Protein AF-A0A957EZG9-F1 (afdb_monomer_lite)

pLDDT: mean 79.4, std 13.59, range [47.0, 92.88]

Sequence (82 aa):
MINQETLWLELAALPPEAQRSVADYIAFLHTKYSSTQTYQNPQRSNLADEPFVGLWRNRPEMDDSQAWVRNLREREWAKSSG

Foldseek 3Di:
DQDPVNVVVVLVVDDPVVVVVVVVVVVVVCVVVVVVVPPPVVPPPPPVPDQDDDPCNPDPCVVPVPVVVVVCCCPPPVVVPD

Radius of gyration: 27.68 Å; chains: 1; bounding box: 61×27×62 Å

Structure (mmCIF, N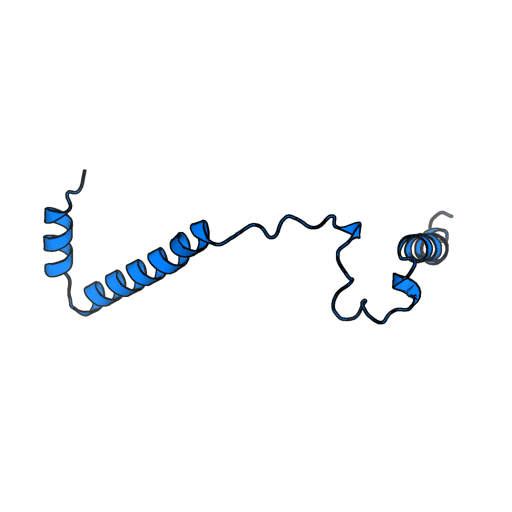/CA/C/O backbone):
data_AF-A0A957EZG9-F1
#
_entry.id   AF-A0A957EZG9-F1
#
loop_
_atom_site.group_PDB
_atom_site.id
_atom_site.type_symbol
_atom_site.label_atom_id
_atom_site.label_alt_id
_atom_site.label_comp_id
_atom_site.label_asym_id
_atom_site.label_entity_id
_atom_site.label_seq_id
_atom_site.pdbx_PDB_ins_code
_atom_site.Cartn_x
_atom_site.Cartn_y
_atom_site.Cartn_z
_atom_site.occupancy
_atom_site.B_iso_or_equiv
_atom_site.auth_seq_id
_atom_site.auth_comp_id
_atom_site.auth_asym_id
_atom_site.auth_atom_id
_atom_site.pdbx_PDB_model_num
ATOM 1 N N . MET A 1 1 ? -2.673 -11.778 29.164 1.00 58.31 1 MET A N 1
ATOM 2 C CA . MET A 1 1 ? -3.345 -12.279 27.946 1.00 58.31 1 MET A CA 1
ATOM 3 C C . MET A 1 1 ? -4.724 -11.645 27.929 1.00 58.31 1 MET A C 1
ATOM 5 O O . MET A 1 1 ? -5.415 -11.776 28.929 1.00 58.31 1 MET A O 1
ATOM 9 N N . ILE A 1 2 ? -5.077 -10.884 26.896 1.00 76.06 2 ILE A N 1
ATOM 10 C CA . ILE A 1 2 ? -6.421 -10.297 26.786 1.00 76.06 2 ILE A CA 1
ATOM 11 C C . ILE A 1 2 ? -7.360 -11.395 26.257 1.00 76.06 2 ILE A C 1
ATOM 13 O O . ILE A 1 2 ? -7.007 -12.067 25.289 1.00 76.06 2 ILE A O 1
ATOM 17 N N . ASN A 1 3 ? -8.506 -11.612 26.910 1.00 89.94 3 ASN A N 1
ATOM 18 C CA . ASN A 1 3 ? -9.508 -12.610 26.513 1.00 89.94 3 ASN A CA 1
ATOM 19 C C . ASN A 1 3 ? -10.520 -12.007 25.516 1.00 89.94 3 ASN A C 1
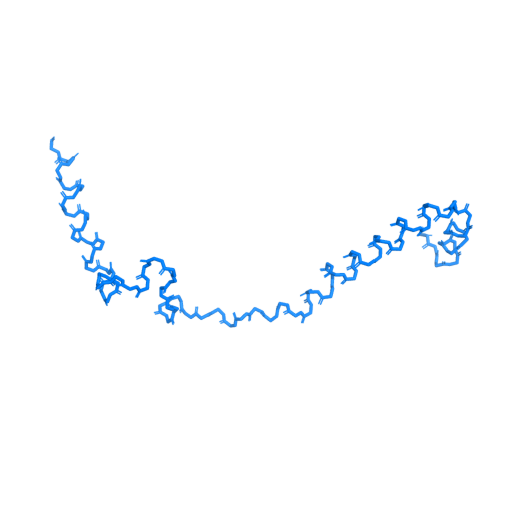ATOM 21 O O . ASN A 1 3 ? -10.712 -10.790 25.470 1.00 89.94 3 ASN A O 1
ATOM 25 N N . GLN A 1 4 ? -11.211 -12.845 24.741 1.00 83.56 4 GLN A N 1
ATOM 26 C CA . GLN A 1 4 ? -12.235 -12.408 23.785 1.00 83.56 4 GLN A CA 1
ATOM 27 C C . GLN A 1 4 ? -13.374 -11.636 24.469 1.00 83.56 4 GLN A C 1
ATOM 29 O O . GLN A 1 4 ? -13.816 -10.617 23.954 1.00 83.56 4 GLN A O 1
ATOM 34 N N . GLU A 1 5 ? -13.795 -12.061 25.661 1.00 86.00 5 GLU A N 1
ATOM 35 C CA . GLU A 1 5 ? -14.847 -11.387 26.437 1.00 86.00 5 GLU A CA 1
ATOM 36 C C . GLU A 1 5 ? -14.443 -9.964 26.842 1.00 86.00 5 GLU A C 1
ATOM 38 O O . GLU A 1 5 ? -15.219 -9.022 26.692 1.00 86.00 5 GLU A O 1
ATOM 43 N N . THR A 1 6 ? -13.196 -9.785 27.288 1.00 86.88 6 THR A N 1
ATOM 44 C CA . THR A 1 6 ? -12.669 -8.463 27.653 1.00 86.88 6 THR A CA 1
ATOM 45 C C . THR A 1 6 ? -12.546 -7.538 26.441 1.00 86.88 6 THR A C 1
ATOM 47 O O . THR A 1 6 ? -12.810 -6.350 26.567 1.00 86.88 6 THR A O 1
ATOM 50 N N . LEU A 1 7 ? -12.239 -8.068 25.249 1.00 86.94 7 LEU A N 1
ATOM 51 C CA . LEU A 1 7 ? -12.197 -7.268 24.016 1.00 86.94 7 LEU A CA 1
ATOM 52 C C . LEU A 1 7 ? -13.576 -6.742 23.613 1.00 86.94 7 LEU A C 1
ATOM 54 O O . LEU A 1 7 ? -13.685 -5.601 23.169 1.00 86.94 7 LEU A O 1
ATOM 58 N N . TRP A 1 8 ? -14.625 -7.553 23.769 1.00 88.06 8 TRP A N 1
ATOM 59 C CA . TRP A 1 8 ? -15.988 -7.129 23.445 1.00 88.06 8 TRP A CA 1
ATOM 60 C C . TRP A 1 8 ? -16.491 -6.027 24.376 1.00 88.06 8 TRP A C 1
ATOM 62 O O . TRP A 1 8 ? -17.144 -5.095 23.909 1.00 88.06 8 TRP A O 1
ATOM 72 N N . LEU A 1 9 ? -16.156 -6.104 25.667 1.00 89.25 9 LEU A N 1
ATOM 73 C CA . LEU A 1 9 ? -16.500 -5.066 26.641 1.00 89.25 9 LEU A CA 1
ATOM 74 C C . LEU A 1 9 ? -15.791 -3.743 26.334 1.00 89.25 9 LEU A C 1
ATOM 76 O O . LEU A 1 9 ? -16.440 -2.701 26.316 1.00 89.25 9 LEU A O 1
ATOM 80 N N . GLU A 1 10 ? -14.494 -3.789 26.029 1.00 87.44 10 GLU A N 1
ATOM 81 C CA . GLU A 1 10 ? -13.717 -2.604 25.644 1.00 87.44 10 GLU A CA 1
ATOM 82 C C . GLU A 1 10 ? -14.254 -1.982 24.348 1.00 87.44 10 GLU A C 1
ATOM 84 O O . GLU A 1 10 ? -14.462 -0.774 24.279 1.00 87.44 10 GLU A O 1
ATOM 89 N N . LEU A 1 11 ? -14.580 -2.798 23.337 1.00 88.19 11 LEU A N 1
ATOM 90 C CA . LEU A 1 11 ? -15.167 -2.307 22.087 1.00 88.19 11 LEU A CA 1
ATOM 91 C C . LEU A 1 11 ? -16.535 -1.643 22.308 1.00 88.19 11 LEU A C 1
ATOM 93 O O . LEU A 1 11 ? -16.816 -0.608 21.704 1.00 88.19 11 LEU A O 1
ATOM 97 N N . ALA A 1 12 ? -17.376 -2.210 23.176 1.00 87.62 12 ALA A N 1
ATOM 98 C CA . ALA A 1 12 ? -18.678 -1.640 23.512 1.00 87.62 12 ALA A CA 1
ATOM 99 C C . ALA A 1 12 ? -18.567 -0.355 24.354 1.00 87.62 12 ALA A C 1
ATOM 101 O O . ALA A 1 12 ? -19.427 0.518 24.243 1.00 87.62 12 ALA A O 1
ATOM 102 N N . ALA A 1 13 ? -17.514 -0.227 25.167 1.00 91.94 13 ALA A N 1
ATOM 103 C CA . ALA A 1 13 ? -17.230 0.964 25.966 1.00 91.94 13 ALA A CA 1
ATOM 104 C C . ALA A 1 13 ? -16.665 2.133 25.136 1.00 91.94 13 ALA A C 1
ATOM 106 O O . ALA A 1 13 ? -16.679 3.278 25.593 1.00 91.94 13 ALA A O 1
ATOM 107 N N . LEU A 1 14 ? -16.179 1.868 23.918 1.00 89.81 14 LEU A N 1
ATOM 108 C CA . LEU A 1 14 ? -15.663 2.902 23.028 1.00 89.81 14 LEU A CA 1
ATOM 109 C C . LEU A 1 14 ? -16.780 3.793 22.454 1.00 89.81 14 LEU A C 1
ATOM 111 O O . LEU A 1 14 ? -17.868 3.306 22.135 1.00 89.81 14 LEU A O 1
ATOM 115 N N . PRO A 1 15 ? -16.494 5.089 22.217 1.00 92.88 15 PRO A N 1
ATOM 116 C CA . PRO A 1 15 ? -17.385 5.968 21.472 1.00 92.88 15 PRO A CA 1
ATOM 117 C C . PRO A 1 15 ? -17.684 5.434 20.058 1.00 92.88 15 PRO A C 1
ATOM 119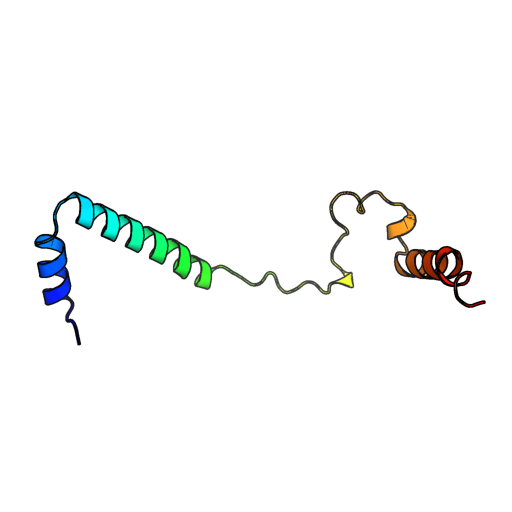 O O . PRO A 1 15 ? -16.835 4.763 19.462 1.00 92.88 15 PRO A O 1
ATOM 122 N N . PRO A 1 16 ? -18.827 5.805 19.450 1.00 87.88 16 PRO A N 1
ATOM 123 C CA . PRO A 1 16 ? -19.238 5.299 18.134 1.00 87.88 16 PRO A CA 1
ATOM 124 C C . PRO A 1 16 ? -18.215 5.555 17.019 1.00 87.88 16 PRO A C 1
ATOM 126 O O . PRO A 1 16 ? -18.104 4.779 16.075 1.00 87.88 16 PRO A O 1
ATOM 129 N N . GLU A 1 17 ? -17.463 6.651 17.115 1.00 89.06 17 GLU A N 1
ATOM 130 C CA . GLU A 1 17 ? -16.400 6.994 16.169 1.00 89.06 17 GLU A CA 1
ATOM 131 C C . GLU A 1 17 ? -15.217 6.023 16.261 1.00 89.06 17 GLU A C 1
ATOM 133 O O . GLU A 1 17 ? -14.763 5.503 15.245 1.00 89.06 17 GLU A O 1
ATOM 138 N N . ALA A 1 18 ? -14.787 5.689 17.479 1.00 88.44 18 ALA A N 1
ATOM 139 C CA . ALA A 1 18 ? -13.715 4.728 17.705 1.00 88.44 18 ALA A CA 1
ATOM 140 C C . ALA A 1 18 ? -14.129 3.301 17.305 1.00 88.44 18 ALA A C 1
ATOM 142 O O . ALA A 1 18 ? -13.316 2.561 16.754 1.00 88.44 18 ALA A O 1
ATOM 143 N N . GLN A 1 19 ? -15.402 2.928 17.490 1.00 90.44 19 GLN A N 1
ATOM 144 C CA . GLN A 1 19 ? -15.932 1.651 16.991 1.00 90.44 19 GLN A CA 1
ATOM 145 C C . GLN A 1 19 ? -15.825 1.542 15.462 1.00 90.44 19 GLN A C 1
ATOM 147 O O . GLN A 1 19 ? -15.452 0.486 14.948 1.00 90.44 19 GLN A O 1
ATOM 152 N N . ARG A 1 20 ? -16.091 2.635 14.728 1.00 91.44 20 ARG A N 1
ATOM 153 C CA . ARG A 1 20 ? -15.899 2.673 13.267 1.00 91.44 20 ARG A CA 1
ATOM 154 C C . ARG A 1 20 ? -14.436 2.488 12.891 1.00 91.44 20 ARG A C 1
ATOM 156 O O . ARG A 1 20 ? -14.149 1.663 12.034 1.00 91.44 20 ARG A O 1
ATOM 163 N N . SER A 1 21 ? -13.512 3.158 13.579 1.00 89.88 21 SER A N 1
ATOM 164 C CA . SER A 1 21 ? -12.076 2.985 13.322 1.00 89.88 21 SER A CA 1
ATOM 165 C C . SER A 1 21 ? -11.607 1.542 13.537 1.00 89.88 21 SER A C 1
ATOM 167 O O . SER A 1 21 ? -10.782 1.041 12.774 1.00 89.88 21 SER A O 1
ATOM 169 N N . VAL A 1 22 ? -12.150 0.843 14.541 1.00 91.81 22 VAL A N 1
ATOM 170 C CA . VAL A 1 22 ? -11.871 -0.587 14.750 1.00 91.81 22 VAL A CA 1
ATOM 171 C C . VAL A 1 22 ? -12.438 -1.430 13.605 1.00 91.81 22 VAL A C 1
ATOM 173 O O . VAL A 1 22 ? -11.739 -2.312 13.109 1.00 91.81 22 VAL A O 1
ATOM 176 N N . ALA A 1 23 ? -13.660 -1.150 13.146 1.00 89.88 23 ALA A N 1
ATOM 177 C CA . ALA A 1 23 ? -14.257 -1.841 12.002 1.00 89.88 23 ALA A CA 1
ATOM 178 C C . ALA A 1 23 ? -13.441 -1.636 10.711 1.00 89.88 23 ALA A C 1
ATOM 180 O O . ALA A 1 23 ? -13.162 -2.607 10.004 1.00 89.88 23 ALA A O 1
ATOM 181 N N . ASP A 1 24 ? -12.985 -0.411 10.449 1.00 92.31 24 ASP A N 1
ATOM 182 C CA . ASP A 1 24 ? -12.122 -0.085 9.309 1.00 92.31 24 ASP A CA 1
ATOM 183 C C . ASP A 1 24 ? -10.777 -0.815 9.400 1.00 92.31 24 ASP A C 1
ATOM 185 O O . ASP A 1 24 ? -10.279 -1.359 8.411 1.00 92.31 24 ASP A O 1
ATOM 189 N N . TYR A 1 25 ? -10.201 -0.897 10.602 1.00 92.50 25 TYR A N 1
ATOM 190 C CA . TYR A 1 25 ? -8.965 -1.639 10.822 1.00 92.50 25 TYR A CA 1
ATOM 191 C C . TYR A 1 25 ? -9.156 -3.145 10.614 1.00 92.50 25 TYR A C 1
ATOM 193 O O . TYR A 1 25 ? -8.327 -3.782 9.967 1.00 92.50 25 TYR A O 1
ATOM 201 N N . ILE A 1 26 ? -10.266 -3.721 11.081 1.00 91.88 26 ILE A N 1
ATOM 202 C CA . ILE A 1 26 ? -10.619 -5.124 10.824 1.00 91.88 26 ILE A CA 1
ATOM 203 C C . ILE A 1 26 ? -10.773 -5.370 9.317 1.00 91.88 26 ILE A C 1
ATOM 205 O O . ILE A 1 26 ? -10.205 -6.333 8.800 1.00 91.88 26 ILE A O 1
ATOM 209 N N . ALA A 1 27 ? -11.457 -4.486 8.585 1.00 91.38 27 ALA A N 1
ATOM 210 C CA . ALA A 1 27 ? -11.587 -4.579 7.128 1.00 91.38 27 ALA A CA 1
ATOM 211 C C . ALA A 1 27 ? -10.222 -4.499 6.413 1.00 91.38 27 ALA A C 1
ATOM 213 O O . ALA A 1 27 ? -9.939 -5.273 5.488 1.00 91.38 27 ALA A O 1
ATOM 214 N N . PHE A 1 28 ? -9.334 -3.619 6.881 1.00 90.38 28 PHE A N 1
ATOM 215 C CA . PHE A 1 28 ? -7.954 -3.542 6.407 1.00 90.38 28 PHE A CA 1
ATOM 216 C C . PHE A 1 28 ? -7.181 -4.840 6.679 1.00 90.38 28 PHE A C 1
ATOM 218 O O . PHE A 1 28 ? -6.510 -5.352 5.781 1.00 90.38 28 PHE A O 1
ATOM 225 N N . LEU A 1 29 ? -7.292 -5.410 7.883 1.00 90.88 29 LEU A N 1
ATOM 226 C CA . LEU A 1 29 ? -6.643 -6.673 8.239 1.00 90.88 29 LEU A CA 1
ATOM 227 C C . LEU A 1 29 ? -7.165 -7.828 7.381 1.00 90.88 29 LEU A C 1
ATOM 229 O O . LEU A 1 29 ? -6.361 -8.605 6.865 1.00 90.88 29 LEU A O 1
ATOM 233 N N . HIS A 1 30 ? -8.479 -7.904 7.156 1.00 86.19 30 HIS A N 1
ATOM 234 C CA . HIS A 1 30 ? -9.053 -8.866 6.221 1.00 86.19 30 HIS A CA 1
ATOM 235 C C . HIS A 1 30 ? -8.439 -8.706 4.835 1.00 86.19 30 HIS A C 1
ATOM 237 O O . HIS A 1 30 ? -8.009 -9.695 4.262 1.00 86.19 30 HIS A O 1
ATOM 243 N N . THR A 1 31 ? -8.295 -7.493 4.312 1.00 84.19 31 THR A N 1
ATOM 244 C CA . THR A 1 31 ? -7.670 -7.277 2.994 1.00 84.19 31 THR A CA 1
ATOM 245 C C . THR A 1 31 ? -6.192 -7.697 2.981 1.00 84.19 31 THR A C 1
ATOM 247 O O . THR A 1 31 ? -5.736 -8.416 2.084 1.00 84.19 31 THR A O 1
ATOM 250 N N . LYS A 1 32 ? -5.441 -7.308 4.016 1.00 82.62 32 LYS A N 1
ATOM 251 C CA . LYS A 1 32 ? -4.009 -7.595 4.161 1.00 82.62 32 LYS A CA 1
ATOM 252 C C . LYS A 1 32 ? -3.709 -9.093 4.268 1.00 82.62 32 LYS A C 1
ATOM 254 O O . LYS A 1 32 ? -2.721 -9.541 3.699 1.00 82.62 32 LYS A O 1
ATOM 259 N N . TYR A 1 33 ? -4.552 -9.856 4.961 1.00 82.94 33 TYR A N 1
ATOM 260 C CA . TYR A 1 33 ? -4.335 -11.287 5.213 1.00 82.94 33 TYR A CA 1
ATOM 261 C C . TYR A 1 33 ? -5.241 -12.221 4.388 1.00 82.94 33 TYR A C 1
ATOM 263 O O . TYR A 1 33 ? -5.006 -13.423 4.355 1.00 82.94 33 TYR A O 1
ATOM 271 N N . SER A 1 34 ? -6.231 -11.711 3.647 1.00 66.62 34 SER A N 1
ATOM 272 C CA . SER A 1 34 ? -6.946 -12.515 2.632 1.00 66.62 34 SER A CA 1
ATOM 273 C C . SER A 1 34 ? -6.097 -12.711 1.372 1.00 66.62 34 SER A C 1
ATOM 275 O O . SER A 1 34 ? -6.214 -13.724 0.685 1.00 66.62 34 SER A O 1
ATOM 277 N N . SER A 1 35 ? -5.186 -11.774 1.085 1.00 54.56 35 SER A N 1
ATOM 278 C CA . SER A 1 35 ? -4.260 -11.873 -0.048 1.00 54.56 35 SER A CA 1
ATOM 279 C C . SER A 1 35 ? -3.104 -12.853 0.192 1.00 54.56 35 SER A C 1
ATOM 281 O O . SER A 1 35 ? -2.572 -13.404 -0.769 1.00 54.56 35 SER A O 1
ATOM 283 N N . THR A 1 36 ? -2.774 -13.203 1.442 1.00 52.97 36 THR A N 1
ATOM 284 C CA . THR A 1 36 ? -1.784 -14.264 1.718 1.00 52.97 36 THR A CA 1
ATOM 285 C C . THR A 1 36 ? -2.252 -15.664 1.305 1.00 52.97 36 THR A C 1
ATOM 287 O O . THR A 1 36 ? -1.420 -16.559 1.200 1.00 52.97 36 THR A O 1
ATOM 290 N N . GLN A 1 37 ? -3.542 -15.858 0.999 1.00 51.38 37 GLN A N 1
ATOM 291 C CA . GLN A 1 37 ? -4.059 -17.118 0.447 1.00 51.38 37 GLN A CA 1
ATOM 292 C C . GLN A 1 37 ? -4.095 -17.142 -1.097 1.00 51.38 37 GLN A C 1
ATOM 294 O O . GLN A 1 37 ? -4.274 -18.207 -1.685 1.00 51.38 37 GLN A O 1
ATOM 299 N N . THR A 1 38 ? -3.956 -15.991 -1.770 1.00 48.66 38 THR A N 1
ATOM 300 C CA . THR A 1 38 ? -4.177 -15.863 -3.228 1.00 48.66 38 THR A CA 1
ATOM 301 C C . THR A 1 38 ? -3.147 -15.019 -3.974 1.00 48.66 38 THR A C 1
ATOM 303 O O . THR A 1 38 ? -3.297 -14.815 -5.175 1.00 48.66 38 THR A O 1
ATOM 306 N N . TYR A 1 39 ? -2.007 -14.686 -3.366 1.00 47.88 39 TYR A N 1
ATOM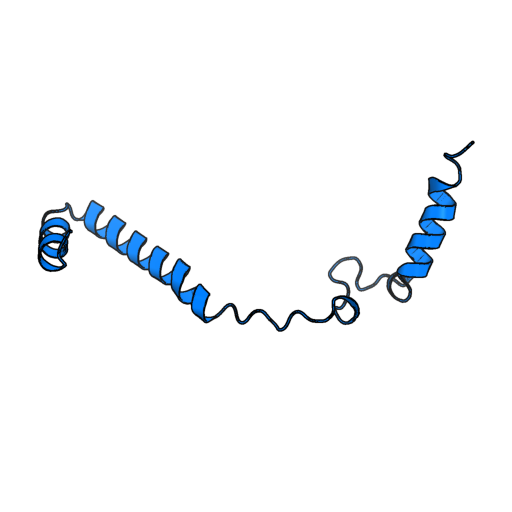 307 C CA . TYR A 1 39 ? -0.765 -14.727 -4.138 1.00 47.88 39 TYR A CA 1
ATOM 308 C C . TYR A 1 39 ? -0.425 -16.201 -4.374 1.00 47.88 39 TYR A C 1
ATOM 310 O O . TYR A 1 39 ? 0.521 -16.751 -3.814 1.00 47.88 39 TYR A O 1
ATOM 318 N N . GLN A 1 40 ? -1.215 -16.855 -5.235 1.00 51.34 40 GLN A N 1
ATOM 319 C CA . GLN A 1 40 ? -0.631 -17.815 -6.156 1.00 51.34 40 GLN A CA 1
ATOM 320 C C . GLN A 1 40 ? 0.517 -17.027 -6.774 1.00 51.34 40 GLN A C 1
ATOM 322 O O . GLN A 1 40 ? 0.279 -16.117 -7.563 1.00 51.34 40 GLN A O 1
ATOM 327 N N . ASN A 1 41 ? 1.740 -17.255 -6.292 1.00 48.94 41 ASN A N 1
ATOM 328 C CA . ASN A 1 41 ? 2.943 -16.889 -7.011 1.00 48.94 41 ASN A CA 1
ATOM 329 C C . ASN A 1 41 ? 2.645 -17.386 -8.426 1.00 48.94 41 ASN A C 1
ATOM 331 O O . ASN A 1 41 ? 2.528 -18.611 -8.559 1.00 48.94 41 ASN A O 1
ATOM 335 N N . PRO A 1 42 ? 2.366 -16.517 -9.426 1.00 53.47 42 PRO A N 1
ATOM 336 C CA . PRO A 1 42 ? 2.268 -17.021 -10.783 1.00 53.47 42 PRO A CA 1
ATOM 337 C C . PRO A 1 42 ? 3.574 -17.774 -10.929 1.00 53.47 42 PRO A C 1
ATOM 339 O O . PRO A 1 42 ? 4.608 -17.184 -10.604 1.00 53.47 42 PRO A O 1
ATOM 342 N N . GLN A 1 43 ? 3.509 -19.096 -11.162 1.00 59.66 43 GLN A N 1
ATOM 343 C CA . GLN A 1 43 ? 4.695 -19.940 -11.307 1.00 59.66 43 GLN A CA 1
ATOM 344 C C . GLN A 1 43 ? 5.721 -19.071 -12.000 1.00 59.66 43 GLN A C 1
ATOM 346 O O . GLN A 1 43 ? 5.406 -18.648 -13.108 1.00 59.66 43 GLN A O 1
ATOM 351 N N . ARG A 1 44 ? 6.805 -18.674 -11.308 1.00 58.44 44 ARG A N 1
ATOM 352 C CA . ARG A 1 44 ? 7.726 -17.675 -11.856 1.00 58.44 44 ARG A CA 1
ATOM 353 C C . ARG A 1 44 ? 8.102 -18.205 -13.222 1.00 58.44 44 ARG A C 1
ATOM 355 O O . ARG A 1 44 ? 8.784 -19.231 -13.293 1.00 58.44 44 ARG A O 1
ATOM 362 N N . SER A 1 45 ? 7.550 -17.596 -14.266 1.00 63.06 45 SER A N 1
ATOM 363 C CA . SER A 1 45 ? 7.854 -17.971 -15.629 1.00 63.06 45 SER A CA 1
ATOM 364 C C . SER A 1 45 ? 9.359 -17.839 -15.723 1.00 63.06 45 SER A C 1
ATOM 366 O O . SER A 1 45 ? 9.960 -16.963 -15.087 1.00 63.06 45 SER A O 1
ATOM 368 N N . ASN A 1 46 ? 10.006 -18.762 -16.425 1.00 72.69 46 ASN A N 1
ATOM 369 C CA . ASN A 1 46 ? 11.403 -18.538 -16.732 1.00 72.69 46 ASN A CA 1
ATOM 370 C C . ASN A 1 46 ? 11.476 -17.155 -17.393 1.00 72.69 46 ASN A C 1
ATOM 372 O O . ASN A 1 46 ? 10.714 -16.887 -18.313 1.00 72.69 46 ASN A O 1
ATOM 376 N N . LEU A 1 47 ? 12.327 -16.263 -16.884 1.00 71.38 47 LEU A N 1
ATOM 377 C CA . LEU A 1 47 ? 12.393 -14.875 -17.349 1.00 71.38 47 LEU A CA 1
ATOM 378 C C . LEU A 1 47 ? 12.660 -14.798 -18.865 1.00 71.38 47 LEU A C 1
ATOM 380 O O . LEU A 1 47 ? 12.290 -13.823 -19.506 1.00 71.38 47 LEU A O 1
ATOM 384 N N . ALA A 1 48 ? 13.268 -15.846 -19.435 1.00 71.81 48 ALA A N 1
ATOM 385 C CA . ALA A 1 48 ? 13.459 -16.013 -20.874 1.00 71.81 48 ALA A CA 1
ATOM 386 C C . ALA A 1 48 ? 12.150 -16.188 -21.673 1.00 71.81 48 ALA A C 1
ATOM 388 O O . ALA A 1 48 ? 12.117 -15.856 -22.854 1.00 71.81 48 ALA A O 1
ATOM 389 N N . ASP A 1 49 ? 11.091 -16.691 -21.038 1.00 74.94 49 ASP A N 1
ATOM 390 C CA . ASP A 1 49 ? 9.784 -16.9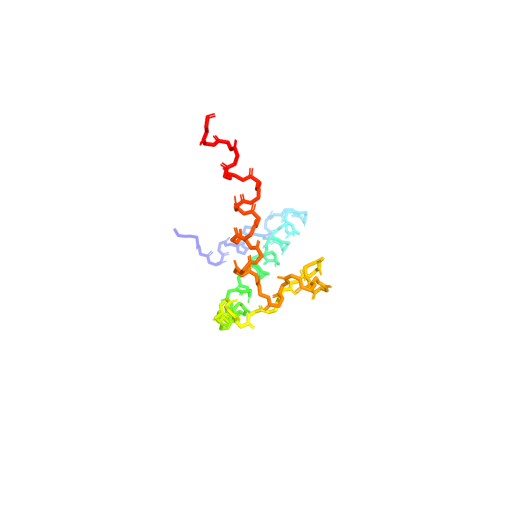56 -21.647 1.00 74.94 49 ASP A CA 1
ATOM 391 C C . ASP A 1 49 ? 8.800 -15.789 -21.434 1.00 74.94 49 ASP A C 1
ATOM 393 O O . ASP A 1 49 ? 7.668 -15.823 -21.924 1.00 74.94 49 ASP A O 1
ATOM 397 N N . GLU A 1 50 ? 9.206 -14.748 -20.697 1.00 77.94 50 GLU A N 1
ATOM 398 C CA . GLU A 1 50 ? 8.370 -13.575 -20.465 1.00 77.94 50 GLU A CA 1
ATOM 399 C C . GLU A 1 50 ? 8.471 -12.583 -21.633 1.00 77.94 50 GLU A C 1
ATOM 401 O O . GLU A 1 50 ? 9.567 -12.158 -22.006 1.00 77.94 50 GLU A O 1
ATOM 406 N N . PRO A 1 51 ? 7.337 -12.165 -22.222 1.00 79.00 51 PRO A N 1
ATOM 407 C CA . PRO A 1 51 ? 7.357 -11.203 -23.311 1.00 79.00 51 PRO A CA 1
ATOM 408 C C . PRO A 1 51 ? 7.794 -9.823 -22.813 1.00 79.00 51 PRO A C 1
ATOM 410 O O . PRO A 1 51 ? 7.379 -9.361 -21.748 1.00 79.00 51 PRO A O 1
ATOM 413 N N . PHE A 1 52 ? 8.556 -9.101 -23.636 1.00 79.50 52 PHE A N 1
ATOM 414 C CA . PHE A 1 52 ? 8.872 -7.702 -23.359 1.00 79.50 52 PHE A CA 1
ATOM 415 C C . PHE A 1 52 ? 7.595 -6.848 -23.296 1.00 79.50 52 PHE A C 1
ATOM 417 O O . PHE A 1 52 ? 6.707 -6.939 -24.149 1.00 79.50 52 PHE A O 1
ATOM 424 N N . VAL A 1 53 ? 7.510 -5.983 -22.282 1.00 79.25 53 VAL A N 1
ATOM 425 C CA . VAL A 1 53 ? 6.331 -5.150 -22.005 1.00 79.25 53 VAL A CA 1
ATOM 426 C C . VAL A 1 53 ? 6.511 -3.697 -22.456 1.00 79.25 53 VAL A C 1
ATOM 428 O O . VAL A 1 53 ? 7.619 -3.160 -22.531 1.00 79.25 53 VAL A O 1
ATOM 431 N N . GLY A 1 54 ? 5.389 -3.028 -22.737 1.00 80.69 54 GLY A N 1
ATOM 432 C CA . GLY A 1 54 ? 5.344 -1.589 -23.004 1.00 80.69 54 GLY A CA 1
ATOM 433 C C . GLY A 1 54 ? 6.109 -1.168 -24.262 1.00 80.69 54 GLY A C 1
ATOM 434 O O . GLY A 1 54 ? 5.914 -1.725 -25.339 1.00 80.69 54 GLY A O 1
ATOM 435 N N . LEU A 1 55 ? 6.978 -0.163 -24.119 1.00 81.19 55 LEU A N 1
ATOM 436 C CA . LEU A 1 55 ? 7.703 0.486 -25.223 1.00 81.19 55 LEU A CA 1
ATOM 437 C C . LEU A 1 55 ? 8.732 -0.412 -25.925 1.00 81.19 55 LEU A C 1
ATOM 439 O O . LEU A 1 55 ? 9.219 -0.056 -26.997 1.00 81.19 55 LEU A O 1
ATOM 443 N N . TRP A 1 56 ? 9.086 -1.542 -25.316 1.00 80.31 56 TRP A N 1
ATOM 444 C CA . TRP A 1 56 ? 10.075 -2.479 -25.845 1.00 80.31 56 TRP A CA 1
ATOM 445 C C . TRP A 1 56 ? 9.427 -3.591 -26.667 1.00 80.31 56 TRP A C 1
ATOM 447 O O . TRP A 1 56 ? 10.075 -4.148 -27.540 1.00 80.31 56 TRP A O 1
ATOM 457 N N . ARG A 1 57 ? 8.123 -3.842 -26.484 1.00 81.50 57 ARG A N 1
ATOM 458 C CA . ARG A 1 57 ? 7.398 -4.916 -27.179 1.00 81.50 57 ARG A CA 1
ATOM 459 C C . ARG A 1 57 ? 7.473 -4.822 -28.705 1.00 81.50 57 ARG A C 1
ATOM 461 O O . ARG A 1 57 ? 7.522 -5.842 -29.374 1.00 81.50 57 ARG A O 1
ATOM 468 N N . ASN A 1 58 ? 7.449 -3.604 -29.242 1.00 84.75 58 ASN A N 1
ATOM 469 C CA . ASN A 1 58 ? 7.377 -3.362 -30.686 1.00 84.75 58 ASN A CA 1
ATOM 470 C C . ASN A 1 58 ? 8.735 -2.981 -31.290 1.00 84.75 58 ASN A C 1
ATOM 472 O O . ASN A 1 58 ? 8.783 -2.455 -32.402 1.00 84.75 58 ASN A O 1
ATOM 476 N N . ARG A 1 59 ? 9.829 -3.156 -30.540 1.00 89.31 59 ARG A N 1
ATOM 477 C CA . ARG A 1 59 ? 11.163 -2.824 -31.027 1.00 89.31 59 ARG A CA 1
ATOM 478 C C . ARG A 1 59 ? 11.760 -4.022 -31.759 1.00 89.31 59 ARG A C 1
ATOM 480 O O . ARG A 1 59 ? 11.869 -5.075 -31.136 1.00 89.31 59 ARG A O 1
ATOM 487 N N . PRO A 1 60 ? 12.195 -3.866 -33.021 1.00 84.88 60 PRO A N 1
ATOM 488 C CA . PRO A 1 60 ? 12.842 -4.952 -33.759 1.00 84.88 60 PRO A CA 1
ATOM 489 C C . PRO A 1 60 ? 14.128 -5.429 -33.069 1.00 84.88 60 PRO A C 1
ATOM 491 O O . PRO A 1 60 ? 14.529 -6.577 -33.206 1.00 84.88 60 PRO A O 1
ATOM 494 N N . GLU A 1 61 ? 14.770 -4.579 -32.265 1.00 86.06 61 GLU A N 1
ATOM 495 C CA . GLU A 1 61 ? 15.968 -4.948 -31.512 1.00 86.06 61 GLU A CA 1
ATOM 496 C C . GLU A 1 61 ? 15.699 -5.931 -30.359 1.00 86.06 61 GLU A C 1
ATOM 498 O O . GLU A 1 61 ? 16.649 -6.490 -29.814 1.00 86.06 61 GLU A O 1
ATOM 503 N N . MET A 1 62 ? 14.437 -6.147 -29.963 1.00 87.81 62 MET A N 1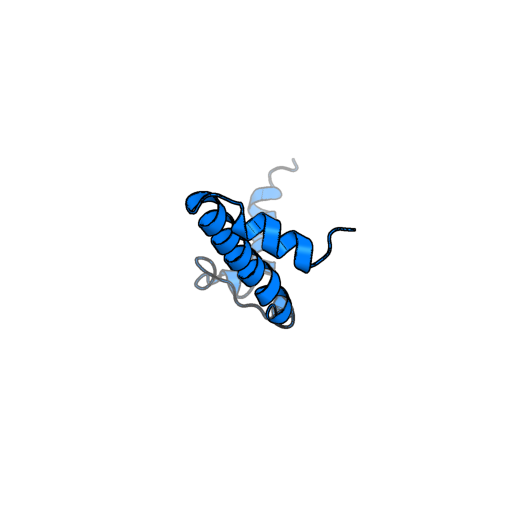
ATOM 504 C CA . MET A 1 62 ? 14.089 -7.127 -28.925 1.00 87.81 62 MET A CA 1
ATOM 505 C C . MET A 1 62 ? 14.002 -8.566 -29.449 1.00 87.81 62 MET A C 1
ATOM 507 O O . MET A 1 62 ? 13.988 -9.482 -28.627 1.00 87.81 62 MET A O 1
ATOM 511 N N . ASP A 1 63 ? 14.029 -8.773 -30.772 1.00 85.75 63 ASP A N 1
ATOM 512 C CA . ASP A 1 63 ? 14.124 -10.109 -31.379 1.00 85.75 63 ASP A CA 1
ATOM 513 C C . ASP A 1 63 ? 15.464 -10.791 -31.027 1.00 85.75 63 ASP A C 1
ATOM 515 O O . ASP A 1 63 ? 15.513 -11.998 -30.804 1.00 85.75 63 ASP A O 1
ATOM 519 N N . ASP A 1 64 ? 16.543 -10.005 -30.905 1.00 87.62 64 ASP A N 1
ATOM 520 C CA . ASP A 1 64 ? 17.842 -10.434 -30.368 1.00 87.62 64 ASP A CA 1
ATOM 521 C C . ASP A 1 64 ? 18.418 -9.363 -29.427 1.00 87.62 64 ASP A C 1
ATOM 523 O O . ASP A 1 64 ? 19.332 -8.589 -29.746 1.00 87.62 64 ASP A O 1
ATOM 527 N N . SER A 1 65 ? 17.859 -9.333 -28.217 1.00 86.38 65 SER A N 1
ATOM 528 C CA . SER A 1 65 ? 18.277 -8.397 -27.170 1.00 86.38 65 SER A CA 1
ATOM 529 C C . SER A 1 65 ? 19.754 -8.550 -26.775 1.00 86.38 65 SER A C 1
ATOM 531 O O . SER A 1 65 ? 20.389 -7.562 -26.390 1.00 86.38 65 SER A O 1
ATOM 533 N N . GLN A 1 66 ? 20.340 -9.748 -26.904 1.00 86.88 66 GLN A N 1
ATOM 534 C CA . GLN A 1 66 ? 21.746 -9.978 -26.562 1.00 86.88 66 GLN A CA 1
ATOM 535 C C . GLN A 1 66 ? 22.682 -9.324 -27.578 1.00 86.88 66 GLN A C 1
ATOM 537 O O . GLN A 1 66 ? 23.629 -8.631 -27.184 1.00 86.88 66 GLN A O 1
ATOM 542 N N . ALA A 1 67 ? 22.409 -9.494 -28.875 1.00 89.44 67 ALA A N 1
ATOM 543 C CA . ALA A 1 67 ? 23.171 -8.828 -29.925 1.00 89.44 67 ALA A CA 1
ATOM 544 C C . ALA A 1 67 ? 23.035 -7.305 -29.834 1.00 89.44 67 ALA A C 1
ATOM 546 O O . ALA A 1 67 ? 24.034 -6.594 -29.975 1.00 89.44 67 ALA A O 1
ATOM 547 N N . TRP A 1 68 ? 21.835 -6.798 -29.531 1.00 89.94 68 TRP A N 1
ATOM 548 C CA . TRP A 1 68 ? 21.612 -5.364 -29.355 1.00 89.94 68 TRP A CA 1
ATOM 549 C C . TRP A 1 68 ? 22.469 -4.773 -28.225 1.00 89.94 68 TRP A C 1
ATOM 551 O O . TRP A 1 68 ? 23.184 -3.794 -28.452 1.00 89.94 68 TRP A O 1
ATOM 561 N N . VAL A 1 69 ? 22.478 -5.392 -27.036 1.00 88.81 69 VAL A N 1
ATOM 562 C CA . VAL A 1 69 ? 23.299 -4.924 -25.901 1.00 88.81 69 VAL A CA 1
ATOM 563 C C . VAL A 1 69 ? 24.795 -5.013 -26.212 1.00 88.81 69 VAL A C 1
ATOM 565 O O . VAL A 1 69 ? 25.547 -4.104 -25.850 1.00 88.81 69 VAL A O 1
ATOM 568 N N . ARG A 1 70 ? 25.244 -6.078 -26.890 1.00 88.88 70 ARG A N 1
ATOM 569 C CA . ARG A 1 70 ? 26.653 -6.229 -27.287 1.00 88.88 70 ARG A CA 1
ATOM 570 C C . ARG A 1 70 ? 27.083 -5.111 -28.236 1.00 88.88 70 ARG A C 1
ATOM 572 O O . ARG A 1 70 ? 28.063 -4.427 -27.953 1.00 88.88 70 ARG A O 1
ATOM 579 N N . ASN A 1 71 ? 26.308 -4.867 -29.290 1.00 89.31 71 ASN A N 1
ATOM 580 C CA . ASN A 1 71 ? 26.591 -3.810 -30.260 1.00 89.31 71 ASN A CA 1
ATOM 581 C C . ASN A 1 71 ? 26.540 -2.418 -29.611 1.00 89.31 71 ASN A C 1
ATOM 583 O O . ASN A 1 71 ? 27.357 -1.556 -29.930 1.00 89.31 71 ASN A O 1
ATOM 587 N N . LEU A 1 72 ? 25.605 -2.187 -28.682 1.00 90.06 72 LEU A N 1
ATOM 588 C CA . LEU A 1 72 ? 25.520 -0.932 -27.932 1.00 90.06 72 LEU A CA 1
ATOM 589 C C . LEU A 1 72 ? 26.782 -0.704 -27.091 1.00 90.06 72 LEU A C 1
ATOM 591 O O . LEU A 1 72 ? 27.338 0.392 -27.092 1.00 90.06 72 LEU A O 1
ATOM 595 N N . ARG A 1 73 ? 27.272 -1.751 -26.420 1.00 88.75 73 ARG A N 1
ATOM 596 C CA . ARG A 1 73 ? 28.500 -1.695 -25.621 1.00 88.75 73 ARG A CA 1
ATOM 597 C C . ARG A 1 73 ? 29.726 -1.393 -26.480 1.00 88.75 73 ARG A C 1
ATOM 599 O O . ARG A 1 73 ? 30.535 -0.547 -26.110 1.00 88.75 73 ARG A O 1
ATOM 606 N N . GLU A 1 74 ? 29.853 -2.052 -27.626 1.00 88.00 74 GLU A N 1
ATOM 607 C CA . GLU A 1 74 ? 30.951 -1.809 -28.567 1.00 88.00 74 GLU A CA 1
ATOM 608 C C . GLU A 1 74 ? 30.927 -0.379 -29.117 1.00 88.00 74 GLU A C 1
ATOM 610 O O . GLU A 1 74 ? 31.967 0.260 -29.239 1.00 88.00 74 GLU A O 1
ATOM 615 N N . ARG A 1 75 ? 29.742 0.157 -29.412 1.00 85.75 75 ARG A N 1
ATOM 616 C CA . ARG A 1 75 ? 29.603 1.500 -29.983 1.00 85.75 75 ARG A CA 1
ATOM 617 C C . ARG A 1 75 ? 29.838 2.617 -28.972 1.00 85.75 75 ARG A C 1
ATOM 619 O O . ARG A 1 75 ? 30.531 3.581 -29.290 1.00 85.75 75 ARG A O 1
ATOM 626 N N . GLU A 1 76 ? 29.254 2.492 -27.785 1.00 85.94 76 GLU A N 1
ATOM 627 C CA . GLU A 1 76 ? 29.165 3.597 -26.825 1.00 85.94 76 GLU A CA 1
ATOM 628 C C . GLU A 1 76 ? 30.231 3.517 -25.725 1.00 85.94 76 GLU A C 1
ATOM 630 O O . GLU A 1 76 ? 30.644 4.547 -25.198 1.00 85.94 76 GLU A O 1
ATOM 635 N N . TRP A 1 77 ? 30.718 2.318 -25.380 1.00 82.62 77 TRP A N 1
ATOM 636 C CA . TRP A 1 77 ? 31.677 2.130 -24.279 1.00 82.62 77 TRP A CA 1
ATOM 637 C C . TRP A 1 77 ? 33.085 1.715 -24.728 1.00 82.62 77 TRP A C 1
ATOM 639 O O . TRP A 1 77 ? 34.032 1.892 -23.963 1.00 82.62 77 TRP A O 1
ATOM 649 N N . ALA A 1 78 ? 33.295 1.240 -25.963 1.00 65.00 78 ALA A N 1
ATOM 650 C CA . ALA A 1 78 ? 34.656 0.940 -26.437 1.00 65.00 78 ALA A CA 1
ATOM 651 C C . ALA A 1 78 ? 35.504 2.203 -26.696 1.00 65.00 78 ALA A C 1
ATOM 653 O O . ALA A 1 78 ? 36.728 2.126 -26.701 1.00 65.00 78 ALA A O 1
ATOM 654 N N . LYS A 1 79 ? 34.881 3.380 -26.866 1.00 60.56 79 LYS A N 1
ATOM 655 C CA . LYS A 1 79 ? 35.590 4.660 -27.066 1.00 60.56 79 LYS A CA 1
ATOM 656 C C . LYS A 1 79 ? 36.002 5.376 -25.775 1.00 60.56 79 LYS A C 1
ATOM 658 O O . LYS A 1 79 ? 36.722 6.362 -25.859 1.00 60.56 79 LYS A O 1
ATOM 663 N N . SER A 1 80 ? 35.574 4.907 -24.602 1.00 57.78 80 SER A N 1
ATOM 664 C CA . SER A 1 80 ? 35.948 5.504 -23.308 1.00 57.78 80 SER A CA 1
ATOM 665 C C . SER A 1 80 ? 37.102 4.776 -22.608 1.00 57.78 80 SER A C 1
ATOM 667 O O . SER A 1 80 ? 37.386 5.061 -21.449 1.00 57.78 80 SER A O 1
ATOM 669 N N . SER A 1 81 ? 37.744 3.823 -23.292 1.00 59.28 81 SER A N 1
ATOM 670 C CA . SER A 1 81 ? 38.922 3.092 -22.808 1.00 59.28 81 SER A CA 1
ATOM 671 C C . SER A 1 81 ? 40.128 3.420 -23.701 1.00 59.28 81 SER A C 1
ATOM 673 O O . SER A 1 81 ? 40.607 2.558 -24.435 1.00 59.28 81 SER A O 1
ATOM 675 N N . GLY A 1 82 ? 40.559 4.683 -23.712 1.00 47.00 82 GLY A N 1
ATOM 676 C CA . GLY A 1 82 ? 41.706 5.178 -24.480 1.00 47.00 82 GLY A CA 1
ATOM 677 C C . GLY A 1 82 ? 42.212 6.491 -23.917 1.00 47.00 82 GLY A C 1
ATOM 678 O O . GLY A 1 82 ? 41.379 7.418 -23.823 1.00 47.00 82 GLY A O 1
#

Secondary structure (DSSP, 8-state):
---HHHHHHHHHHS-HHHHHHHHHHHHHHHHHHHGGGT--------GGGSPPPGGGTT-GGGTTHHHHHHHHHHHHTGGG--